Protein AF-A0A2U1F2E9-F1 (afdb_monomer)

Foldseek 3Di:
DDPDDQPQDDPDLQPPPPVLVVLVVQCVVLVKGWGWDFDDDPPDNGQTQEIEIAEEDDPRNLQSLLSVLLRNPPPPQEEREYEDQRYPYDDLSNLVSVLNSCPVVVVSNYAYEYPNHDPRRLVSNVVSCVPVPRYHYD

Mean predicted aligned error: 9.17 Å

pLDDT: mean 70.63, std 16.68, range [24.34, 94.06]

InterPro domains:
  IPR036513 STAS domain superfamily [G3DSA:3.30.750.24] (45-135)
  IPR036513 STAS domain superfamily [SSF52091] (51-126)

Structure (mmCIF, N/CA/C/O backbone):
data_AF-A0A2U1F2E9-F1
#
_entry.id   AF-A0A2U1F2E9-F1
#
loop_
_atom_site.group_PDB
_atom_site.id
_atom_site.type_symbol
_atom_site.label_atom_id
_atom_site.label_alt_id
_atom_site.label_comp_id
_atom_site.label_asym_id
_atom_site.label_entity_id
_atom_site.label_seq_id
_atom_site.pdbx_PDB_ins_code
_atom_site.Cartn_x
_atom_site.Cartn_y
_atom_site.Cartn_z
_atom_site.occupancy
_atom_site.B_iso_or_equiv
_atom_site.auth_seq_id
_atom_site.auth_comp_id
_atom_site.auth_asym_id
_atom_site.auth_atom_id
_atom_site.pdbx_PDB_model_num
ATOM 1 N N . MET A 1 1 ? -19.666 -19.975 3.452 1.00 27.92 1 MET A N 1
ATOM 2 C CA . MET A 1 1 ? -18.929 -18.914 4.170 1.00 27.92 1 MET A CA 1
ATOM 3 C C . MET A 1 1 ? -17.561 -19.482 4.501 1.00 27.92 1 MET A C 1
ATOM 5 O O . MET A 1 1 ? -17.455 -20.226 5.463 1.00 27.92 1 MET A O 1
ATOM 9 N N . HIS A 1 2 ? -16.558 -19.257 3.650 1.00 24.34 2 HIS A N 1
ATOM 10 C CA . HIS A 1 2 ? -15.190 -19.675 3.956 1.00 24.34 2 HIS A CA 1
ATOM 11 C C . HIS A 1 2 ? -14.495 -18.499 4.635 1.00 24.34 2 HIS A C 1
ATOM 13 O O . HIS A 1 2 ? -14.219 -17.488 3.991 1.00 24.34 2 HIS A O 1
ATOM 19 N N . ASN A 1 3 ? -14.298 -18.626 5.949 1.00 29.98 3 ASN A N 1
ATOM 20 C CA . ASN A 1 3 ? -13.304 -17.866 6.696 1.00 29.98 3 ASN A CA 1
ATOM 21 C C . ASN A 1 3 ? -11.951 -18.169 6.047 1.00 29.98 3 ASN A C 1
ATOM 23 O O . ASN A 1 3 ? -11.368 -19.212 6.315 1.00 29.98 3 ASN A O 1
ATOM 27 N N . GLY A 1 4 ? -11.527 -17.322 5.109 1.00 24.53 4 GLY A N 1
ATOM 28 C CA . GLY A 1 4 ? -10.184 -17.380 4.553 1.00 24.53 4 GLY A CA 1
ATOM 29 C C . GLY A 1 4 ? -9.217 -16.946 5.641 1.00 24.53 4 GLY A C 1
ATOM 30 O O . GLY A 1 4 ? -9.357 -15.843 6.170 1.00 24.53 4 GLY A O 1
ATOM 31 N N . ASP A 1 5 ? -8.308 -17.844 5.996 1.00 26.91 5 ASP A N 1
ATOM 32 C CA . ASP A 1 5 ? -7.316 -17.697 7.049 1.00 26.91 5 ASP A CA 1
ATOM 33 C C . ASP A 1 5 ? -6.672 -16.307 7.049 1.00 26.91 5 ASP A C 1
ATOM 35 O O . ASP A 1 5 ? -5.909 -15.928 6.157 1.00 26.91 5 ASP A O 1
ATOM 39 N N . ALA A 1 6 ? -6.980 -15.529 8.086 1.00 25.12 6 ALA A N 1
ATOM 40 C CA . ALA A 1 6 ? -6.186 -14.371 8.445 1.00 25.12 6 ALA A CA 1
ATOM 41 C C . ALA A 1 6 ? -4.892 -14.897 9.070 1.00 25.12 6 ALA A C 1
ATOM 43 O O . ALA A 1 6 ? -4.807 -15.095 10.281 1.00 25.12 6 ALA A O 1
ATOM 44 N N . LEU A 1 7 ? -3.890 -15.159 8.233 1.00 30.47 7 LEU A N 1
ATOM 45 C CA . LEU A 1 7 ? -2.534 -15.411 8.697 1.00 30.47 7 LEU A CA 1
ATOM 46 C C . LEU A 1 7 ? -2.024 -14.122 9.356 1.00 30.47 7 LEU A C 1
ATOM 48 O O . LEU A 1 7 ? -1.562 -13.205 8.684 1.00 30.47 7 LEU A O 1
ATOM 52 N N . ILE A 1 8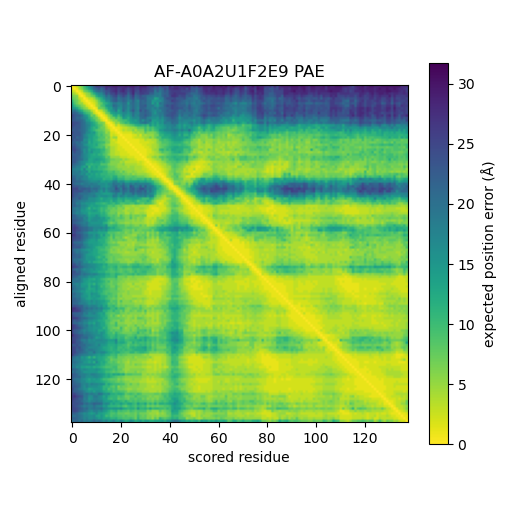 ? -2.153 -14.009 10.677 1.00 30.88 8 ILE A N 1
ATOM 53 C CA . ILE A 1 8 ? -1.459 -12.976 11.444 1.00 30.88 8 ILE A CA 1
ATOM 54 C C . ILE A 1 8 ? 0.027 -13.304 11.305 1.00 30.88 8 ILE A C 1
ATOM 56 O O . ILE A 1 8 ? 0.493 -14.292 11.865 1.00 30.88 8 ILE A O 1
ATOM 60 N N . VAL A 1 9 ? 0.762 -12.519 10.515 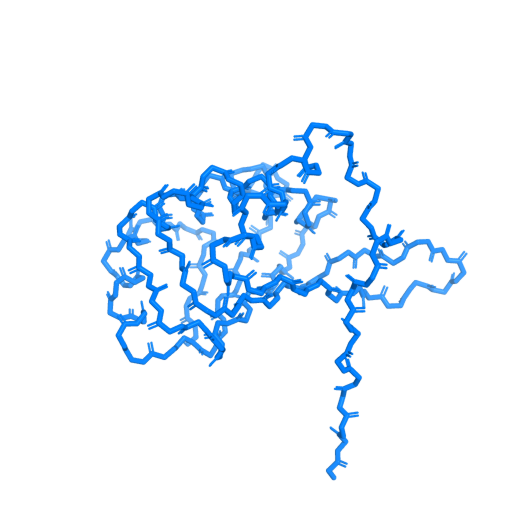1.00 33.16 9 VAL A N 1
ATOM 61 C CA . VAL A 1 9 ? 2.198 -12.736 10.297 1.00 33.16 9 VAL A CA 1
ATOM 62 C C . VAL A 1 9 ? 2.951 -12.409 11.590 1.00 33.16 9 VAL A C 1
ATOM 64 O O . VAL A 1 9 ? 3.352 -11.267 11.845 1.00 33.16 9 VAL A O 1
ATOM 67 N N . PHE A 1 10 ? 3.123 -13.432 12.423 1.00 36.06 10 PHE A N 1
ATOM 68 C CA . PHE A 1 10 ? 4.101 -13.475 13.499 1.00 36.06 10 PHE A CA 1
ATOM 69 C C . PHE A 1 10 ? 5.469 -13.750 12.876 1.00 36.06 10 PHE A C 1
ATOM 71 O O . PHE A 1 10 ? 5.655 -14.817 12.317 1.00 36.06 10 PHE A O 1
ATOM 78 N N . GLU A 1 11 ? 6.362 -12.756 12.939 1.00 35.78 11 GLU A N 1
ATOM 79 C CA . GLU A 1 11 ? 7.845 -12.776 12.891 1.00 35.78 11 GLU A CA 1
ATOM 80 C C . GLU A 1 11 ? 8.643 -13.750 11.983 1.00 35.78 11 GLU A C 1
ATOM 82 O O . GLU A 1 11 ? 9.867 -13.649 11.971 1.00 35.78 11 GLU A O 1
ATOM 87 N N . SER A 1 12 ? 8.040 -14.639 11.196 1.00 34.53 12 SER A N 1
ATOM 88 C CA . SER A 1 12 ? 8.741 -15.758 10.547 1.00 34.53 12 SER A CA 1
ATOM 89 C C . SER A 1 12 ? 8.694 -15.740 9.015 1.00 34.53 12 SER A C 1
ATOM 91 O O . SER A 1 12 ? 9.632 -16.226 8.393 1.00 34.53 12 SER A O 1
ATOM 93 N N . ASP A 1 13 ? 7.685 -15.116 8.397 1.00 39.53 13 ASP A N 1
ATOM 94 C CA . ASP A 1 13 ? 7.451 -15.224 6.936 1.00 39.53 13 ASP A CA 1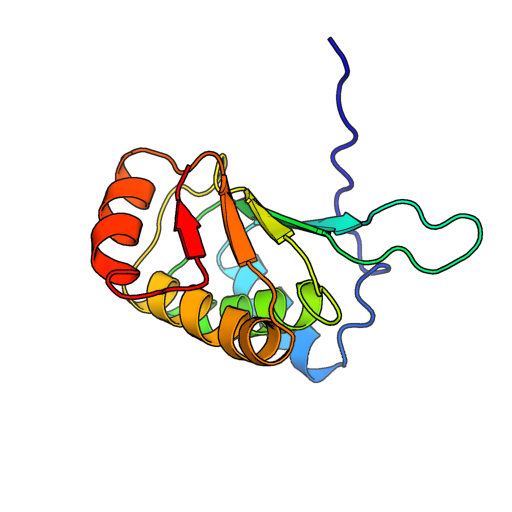
ATOM 95 C C . ASP A 1 13 ? 7.947 -14.043 6.116 1.00 39.53 13 ASP A C 1
ATOM 97 O O . ASP A 1 13 ? 7.607 -13.836 4.954 1.00 39.53 13 ASP A O 1
ATOM 101 N N . LEU A 1 14 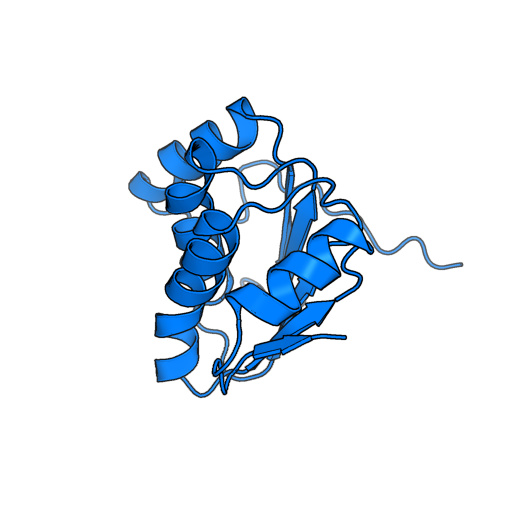? 8.768 -13.228 6.738 1.00 44.97 14 LEU A N 1
ATOM 102 C CA . LEU A 1 14 ? 9.362 -12.097 6.092 1.00 44.97 14 LEU A CA 1
ATOM 103 C C . LEU A 1 14 ? 10.821 -12.285 6.479 1.00 44.97 14 LEU A C 1
ATOM 105 O O . LEU A 1 14 ? 11.233 -11.958 7.590 1.00 44.97 14 LEU A O 1
ATOM 109 N N . ALA A 1 15 ? 11.614 -12.863 5.576 1.00 45.72 15 ALA A N 1
ATOM 110 C CA . ALA A 1 15 ? 13.066 -12.727 5.608 1.00 45.72 15 ALA A CA 1
ATOM 111 C C . ALA A 1 15 ? 13.413 -11.249 5.333 1.00 45.72 15 ALA A C 1
ATOM 113 O O . ALA A 1 15 ? 14.158 -10.913 4.417 1.00 45.72 15 ALA A O 1
ATOM 114 N N . VAL A 1 16 ? 12.787 -10.337 6.089 1.00 50.22 16 VAL A N 1
ATOM 115 C CA . VAL A 1 16 ? 13.060 -8.916 6.102 1.00 50.22 16 VAL A CA 1
ATOM 116 C C . VAL A 1 16 ? 14.494 -8.844 6.540 1.00 50.22 16 VAL A C 1
ATOM 118 O O . VAL A 1 16 ? 14.830 -9.117 7.694 1.00 50.22 16 VAL A O 1
ATOM 121 N N . ALA A 1 17 ? 15.346 -8.490 5.590 1.00 50.62 17 ALA A N 1
ATOM 122 C CA . ALA A 1 17 ? 16.691 -8.085 5.901 1.00 50.62 17 ALA A CA 1
ATOM 123 C C . ALA A 1 17 ? 16.638 -7.134 7.117 1.00 50.62 17 ALA A C 1
ATOM 125 O O . ALA A 1 17 ? 15.715 -6.320 7.198 1.00 50.62 17 ALA A O 1
ATOM 126 N N . PRO A 1 18 ? 17.577 -7.222 8.074 1.00 55.72 18 PRO A N 1
ATOM 127 C CA . PRO A 1 18 ? 17.480 -6.539 9.369 1.00 55.72 18 PRO A CA 1
ATOM 128 C C . PRO A 1 18 ? 17.112 -5.045 9.301 1.00 55.72 18 PRO A C 1
ATOM 130 O O . PRO A 1 18 ? 16.461 -4.523 10.202 1.00 55.72 18 PRO A O 1
ATOM 133 N N . HIS A 1 19 ? 17.463 -4.370 8.202 1.00 54.38 19 HIS A N 1
ATOM 134 C CA . HIS A 1 19 ? 17.122 -2.971 7.938 1.00 54.38 19 HIS A CA 1
ATOM 135 C C . HIS A 1 19 ? 15.620 -2.704 7.722 1.00 54.38 19 HIS A C 1
ATOM 137 O O . HIS A 1 19 ? 15.164 -1.593 7.968 1.00 54.38 19 HIS A O 1
ATOM 143 N N . VAL A 1 20 ? 14.837 -3.696 7.297 1.00 59.12 20 VAL A N 1
ATOM 144 C CA . VAL A 1 20 ? 13.387 -3.566 7.107 1.00 59.12 20 VAL A CA 1
ATOM 145 C C . VAL A 1 20 ? 12.619 -3.819 8.410 1.00 59.12 20 VAL A C 1
ATOM 147 O O . VAL A 1 20 ? 11.515 -3.306 8.574 1.00 59.12 20 VAL A O 1
ATOM 150 N N . ARG A 1 21 ? 13.205 -4.540 9.379 1.00 65.25 21 ARG A N 1
ATOM 151 C CA . ARG A 1 21 ? 12.564 -4.823 10.677 1.00 65.25 21 ARG A CA 1
ATOM 152 C C . ARG A 1 21 ? 12.275 -3.543 11.466 1.00 65.25 21 ARG A C 1
ATOM 154 O O . ARG A 1 21 ? 11.142 -3.338 11.876 1.00 65.25 21 ARG A O 1
ATOM 161 N N . SER A 1 22 ? 13.251 -2.633 11.538 1.00 66.44 22 SER A N 1
ATOM 162 C CA . SER A 1 22 ? 13.087 -1.306 12.160 1.00 66.44 22 SER A CA 1
ATOM 163 C C . SER A 1 22 ? 11.922 -0.511 11.547 1.00 66.44 22 SER A C 1
ATOM 165 O O . SER A 1 22 ? 11.116 0.092 12.251 1.00 66.44 22 SER A O 1
ATOM 167 N N . CYS A 1 23 ? 11.771 -0.584 10.224 1.00 65.56 23 CYS A N 1
ATOM 168 C CA . CYS A 1 23 ? 10.669 0.049 9.508 1.00 65.56 23 CYS A CA 1
ATOM 169 C C . CYS A 1 23 ? 9.308 -0.605 9.786 1.00 65.56 23 CYS A C 1
ATOM 171 O O . CYS A 1 23 ? 8.302 0.092 9.875 1.00 65.56 23 CYS A O 1
ATOM 173 N N . VAL A 1 24 ? 9.256 -1.932 9.916 1.00 67.31 24 VAL A N 1
ATOM 174 C CA . VAL A 1 24 ? 8.032 -2.649 10.305 1.00 67.31 24 VAL A CA 1
ATOM 175 C C . VAL A 1 24 ? 7.623 -2.268 11.728 1.00 67.31 24 VAL A C 1
ATOM 177 O O . VAL A 1 24 ? 6.443 -2.022 11.975 1.00 67.31 24 VAL A O 1
ATOM 180 N N . ASP A 1 25 ? 8.587 -2.169 12.640 1.00 71.25 25 ASP A N 1
ATOM 181 C CA . ASP A 1 25 ? 8.348 -1.812 14.037 1.00 71.25 25 ASP A CA 1
ATOM 182 C C . ASP A 1 25 ? 7.856 -0.365 14.179 1.00 71.25 25 ASP A C 1
ATOM 184 O O . ASP A 1 25 ? 6.903 -0.118 14.914 1.00 71.25 25 ASP A O 1
ATOM 188 N N . GLU A 1 26 ? 8.413 0.580 13.414 1.00 68.75 26 GLU A N 1
ATOM 189 C CA . GLU A 1 26 ? 7.929 1.969 13.344 1.00 68.75 26 GLU A CA 1
ATOM 190 C C . GLU A 1 26 ? 6.465 2.041 12.881 1.00 68.75 26 GLU A C 1
ATOM 192 O O . GLU A 1 26 ? 5.632 2.726 13.481 1.00 68.75 26 GLU A O 1
ATOM 197 N N . VAL A 1 27 ? 6.125 1.291 11.830 1.00 68.06 27 VAL A N 1
ATOM 198 C CA . VAL A 1 27 ? 4.768 1.261 11.272 1.00 68.06 27 VAL A CA 1
ATOM 199 C C . VAL A 1 27 ? 3.781 0.636 12.270 1.00 68.06 27 VAL A C 1
ATOM 201 O O . VAL A 1 27 ? 2.679 1.158 12.464 1.00 68.06 27 VAL A O 1
ATOM 204 N N . ARG A 1 28 ? 4.197 -0.424 12.974 1.00 69.12 28 ARG A N 1
ATOM 205 C CA . ARG A 1 28 ? 3.408 -1.073 14.034 1.00 69.12 28 ARG A CA 1
ATOM 206 C C . ARG A 1 28 ? 3.233 -0.190 15.267 1.00 69.12 28 ARG A C 1
ATOM 208 O O . ARG A 1 28 ? 2.128 -0.128 15.798 1.00 69.12 28 ARG A O 1
ATOM 215 N N . ALA A 1 29 ? 4.275 0.520 15.698 1.00 73.00 29 ALA A N 1
ATOM 216 C CA . ALA A 1 29 ? 4.216 1.442 16.834 1.00 73.00 29 ALA A CA 1
ATOM 217 C C . ALA A 1 29 ? 3.218 2.587 16.596 1.00 73.00 29 ALA A C 1
ATOM 219 O O . ALA A 1 29 ? 2.580 3.065 17.530 1.00 73.00 29 ALA A O 1
ATOM 220 N N . ALA A 1 30 ? 3.020 2.977 15.335 1.00 69.31 30 ALA A N 1
ATOM 221 C CA . ALA A 1 30 ? 1.993 3.931 14.924 1.00 69.31 30 ALA A CA 1
ATOM 222 C C . ALA A 1 30 ? 0.577 3.321 14.799 1.00 69.31 30 ALA A C 1
ATOM 224 O O . ALA A 1 30 ? -0.341 3.996 14.335 1.00 69.31 30 ALA A O 1
ATOM 225 N N . GLY A 1 31 ? 0.389 2.050 15.172 1.00 70.06 31 GLY A N 1
ATOM 226 C CA . GLY A 1 31 ? -0.897 1.348 15.126 1.00 70.06 31 GLY A CA 1
ATOM 227 C C . GLY A 1 31 ? -1.300 0.843 13.738 1.00 70.06 31 GLY A C 1
ATOM 228 O O . GLY A 1 31 ? -2.445 0.436 13.546 1.00 70.06 31 GLY A O 1
ATOM 229 N N . THR A 1 32 ? -0.391 0.861 12.757 1.00 76.44 32 THR A N 1
ATOM 230 C CA . THR A 1 32 ? -0.675 0.323 11.420 1.00 76.44 32 THR A CA 1
ATOM 231 C C . THR A 1 32 ? -0.495 -1.190 11.424 1.00 76.44 32 THR A C 1
ATOM 233 O O . THR A 1 32 ? 0.550 -1.714 11.813 1.00 76.44 32 THR A O 1
ATOM 236 N N . GLN A 1 33 ? -1.515 -1.900 10.957 1.00 74.56 33 GLN A N 1
ATOM 237 C CA . GLN A 1 33 ? -1.488 -3.350 10.816 1.00 74.56 33 GLN A CA 1
ATOM 238 C C . GLN A 1 33 ? -0.970 -3.720 9.426 1.00 74.56 33 GLN A C 1
ATOM 240 O O . GLN A 1 33 ? -1.414 -3.157 8.426 1.00 74.56 33 GLN A O 1
ATOM 245 N N . ILE A 1 34 ? -0.038 -4.671 9.374 1.00 73.75 34 ILE A N 1
ATOM 246 C CA . ILE A 1 34 ? 0.562 -5.189 8.141 1.00 73.75 34 ILE A CA 1
ATOM 247 C C . ILE A 1 34 ? 0.416 -6.706 8.170 1.00 73.75 34 ILE A C 1
ATOM 249 O O . ILE A 1 34 ? 0.971 -7.359 9.055 1.00 73.75 34 ILE A O 1
ATOM 253 N N . VAL A 1 35 ? -0.301 -7.256 7.193 1.00 75.81 35 VAL A N 1
ATOM 254 C CA . VAL A 1 35 ? -0.451 -8.704 7.009 1.00 75.81 35 VAL A CA 1
ATOM 255 C C . VAL A 1 35 ? -0.088 -9.067 5.576 1.00 75.81 35 VAL A C 1
ATOM 257 O O . VAL A 1 35 ? -0.617 -8.474 4.641 1.00 75.81 35 VAL A O 1
ATOM 260 N N . ILE A 1 36 ? 0.805 -10.037 5.391 1.00 73.38 36 ILE A N 1
ATOM 261 C CA . ILE A 1 36 ? 1.245 -10.509 4.073 1.00 73.38 36 ILE A CA 1
ATOM 262 C C . ILE A 1 36 ? 0.706 -11.922 3.860 1.00 73.38 36 ILE A C 1
ATOM 264 O O . ILE A 1 36 ? 0.918 -12.799 4.693 1.00 73.38 36 ILE A O 1
ATOM 268 N N . SER A 1 37 ? 0.012 -12.140 2.746 1.00 75.62 37 SER A N 1
ATOM 269 C CA . SER A 1 37 ? -0.453 -13.457 2.316 1.00 75.62 37 SER A CA 1
ATOM 270 C C . SER A 1 37 ? 0.433 -13.987 1.189 1.00 75.62 37 SER A C 1
ATOM 272 O O . SER A 1 37 ? 0.705 -13.292 0.202 1.00 75.62 37 SER A O 1
ATOM 274 N N . HIS A 1 38 ? 0.840 -15.245 1.330 1.00 71.44 38 HIS A N 1
ATOM 275 C CA . HIS A 1 38 ? 1.660 -15.968 0.364 1.00 71.44 38 HIS A CA 1
ATOM 276 C C . HIS A 1 38 ? 0.799 -16.912 -0.469 1.00 71.44 38 HIS A C 1
ATOM 278 O O . HIS A 1 38 ? -0.289 -17.316 -0.053 1.00 71.44 38 HIS A O 1
ATOM 284 N N . GLN A 1 39 ? 1.236 -17.187 -1.694 1.00 66.94 39 GLN A N 1
ATOM 285 C CA . GLN A 1 39 ? 0.608 -18.190 -2.537 1.00 66.94 39 GLN A CA 1
ATOM 286 C C . GLN A 1 39 ? 1.274 -19.502 -2.160 1.00 66.94 39 GLN A C 1
ATOM 288 O O . GLN A 1 39 ? 2.504 -19.551 -2.103 1.00 66.94 39 GLN A O 1
ATOM 293 N N . GLU A 1 40 ? 0.485 -20.533 -1.865 1.00 61.34 40 GLU A N 1
ATOM 294 C CA . GLU A 1 40 ? 1.042 -21.858 -1.612 1.00 61.34 40 GLU A CA 1
ATOM 295 C C . GLU A 1 40 ? 1.891 -22.270 -2.817 1.00 61.34 40 GLU A C 1
ATOM 297 O O . GLU A 1 40 ? 1.422 -22.288 -3.957 1.00 61.34 40 GLU A O 1
ATOM 302 N N . ALA A 1 41 ? 3.170 -22.528 -2.559 1.00 57.06 41 ALA A N 1
ATOM 303 C CA . ALA A 1 41 ? 4.055 -23.176 -3.505 1.00 57.06 41 ALA A CA 1
ATOM 304 C C . ALA A 1 41 ? 4.116 -24.650 -3.109 1.00 57.06 41 ALA A C 1
ATOM 306 O O . ALA A 1 41 ? 4.412 -24.948 -1.950 1.00 57.06 41 ALA A O 1
ATOM 307 N N . ASP A 1 42 ? 3.859 -25.558 -4.053 1.00 51.84 42 ASP A N 1
ATOM 308 C CA . ASP A 1 42 ? 4.055 -26.998 -3.863 1.00 51.84 42 ASP A CA 1
ATOM 309 C C . ASP A 1 42 ? 5.527 -27.267 -3.479 1.00 51.84 42 ASP A C 1
ATOM 311 O O . ASP A 1 42 ? 6.404 -27.393 -4.332 1.00 51.84 42 ASP A O 1
ATOM 315 N N . GLY A 1 43 ? 5.818 -27.302 -2.174 1.00 49.53 43 GLY A N 1
ATOM 316 C CA . GLY A 1 43 ? 7.120 -27.676 -1.614 1.00 49.53 43 GLY A CA 1
ATOM 317 C C . GLY A 1 43 ? 8.193 -26.579 -1.492 1.00 49.53 43 GLY A C 1
ATOM 318 O O . GLY A 1 43 ? 9.365 -26.929 -1.367 1.00 49.53 43 GLY A O 1
ATOM 319 N N . GLY A 1 44 ? 7.850 -25.281 -1.497 1.00 55.94 44 GLY A N 1
ATOM 320 C CA . GLY A 1 44 ? 8.825 -24.176 -1.368 1.00 55.94 44 GLY A CA 1
ATOM 321 C C . GLY A 1 44 ? 8.336 -22.964 -0.558 1.00 55.94 44 GLY A C 1
ATOM 322 O O . GLY A 1 44 ? 7.200 -22.939 -0.094 1.00 55.94 44 GLY A O 1
ATOM 323 N N . GLN A 1 45 ? 9.189 -21.938 -0.388 1.00 55.75 45 GLN A N 1
ATOM 324 C CA . GLN A 1 45 ? 8.752 -20.640 0.155 1.00 55.75 45 GLN A CA 1
ATOM 325 C C . GLN A 1 45 ? 7.749 -20.005 -0.821 1.00 55.75 45 GLN A C 1
ATOM 327 O O . GLN A 1 45 ? 8.087 -19.743 -1.976 1.00 55.75 45 GLN A O 1
ATOM 332 N N . GLY A 1 46 ? 6.513 -19.791 -0.366 1.00 58.75 46 GLY A N 1
ATOM 333 C CA . GLY A 1 46 ? 5.468 -19.159 -1.168 1.00 58.75 46 GLY A CA 1
ATOM 334 C C . GLY A 1 46 ? 5.840 -17.728 -1.562 1.00 58.75 46 GLY A C 1
ATOM 335 O O . GLY A 1 46 ? 6.444 -16.999 -0.777 1.00 58.75 46 GLY A O 1
ATOM 336 N N . VAL A 1 47 ? 5.468 -17.304 -2.772 1.00 63.97 47 VAL A N 1
ATOM 337 C CA . VAL A 1 47 ? 5.686 -15.918 -3.218 1.00 63.97 47 VAL A CA 1
ATOM 338 C C . VAL A 1 47 ? 4.583 -15.035 -2.625 1.00 63.97 47 VAL A C 1
ATOM 340 O O . VAL A 1 47 ? 3.401 -15.400 -2.713 1.00 63.97 47 VAL A O 1
ATOM 343 N N . PRO A 1 48 ? 4.912 -13.884 -2.012 1.00 68.81 48 PRO A N 1
ATOM 344 C CA . PRO A 1 48 ? 3.886 -12.983 -1.524 1.00 68.81 48 PRO A CA 1
ATOM 345 C C . PRO A 1 48 ? 3.103 -12.395 -2.702 1.00 68.81 48 PRO A C 1
ATOM 347 O O . PRO A 1 48 ? 3.669 -11.898 -3.673 1.00 68.81 48 PRO A O 1
ATOM 350 N N . TRP A 1 49 ? 1.775 -12.458 -2.624 1.00 77.31 49 TRP A N 1
ATOM 351 C CA . TRP A 1 49 ? 0.883 -11.986 -3.696 1.00 77.31 49 TRP A CA 1
ATOM 352 C C . TRP A 1 49 ? -0.161 -10.991 -3.205 1.00 77.31 49 TRP A C 1
ATOM 354 O O . TRP A 1 49 ? -0.814 -10.328 -4.019 1.00 77.31 49 TRP A O 1
ATOM 364 N N . ARG A 1 50 ? -0.349 -10.884 -1.884 1.00 83.06 50 ARG A N 1
ATOM 365 C CA . ARG A 1 50 ? -1.279 -9.934 -1.283 1.00 83.06 50 ARG A CA 1
ATOM 366 C C . ARG A 1 50 ? -0.721 -9.338 0.005 1.00 83.06 50 ARG A C 1
ATOM 368 O O . ARG A 1 50 ? -0.229 -10.054 0.870 1.00 83.06 50 ARG A O 1
ATOM 375 N N . LEU A 1 51 ? -0.866 -8.027 0.142 1.00 84.62 51 LEU A N 1
ATOM 376 C CA . LEU A 1 51 ? -0.621 -7.271 1.363 1.00 84.62 51 LEU A CA 1
ATOM 377 C C . LEU A 1 51 ? -1.936 -6.667 1.852 1.00 84.62 51 LEU A C 1
ATOM 379 O O . LEU A 1 51 ? -2.653 -6.052 1.069 1.00 84.62 51 LEU A O 1
ATOM 383 N N . HIS A 1 52 ? -2.223 -6.788 3.141 1.00 83.38 52 HIS A N 1
ATOM 384 C CA . HIS A 1 52 ? -3.330 -6.107 3.803 1.00 83.3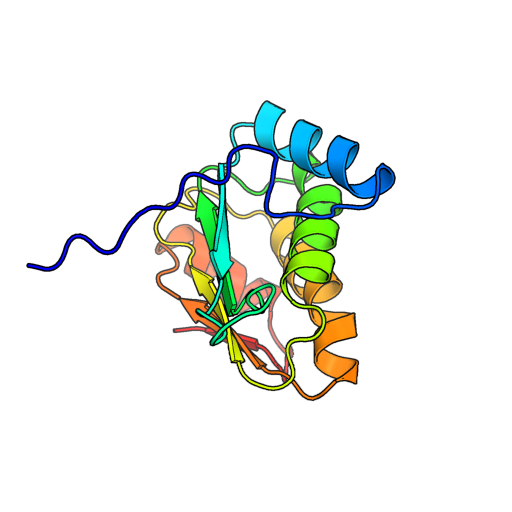8 52 HIS A CA 1
ATOM 385 C C . HIS A 1 52 ? -2.766 -5.017 4.705 1.00 83.38 52 HIS A C 1
ATOM 387 O O . HIS A 1 52 ? -1.880 -5.284 5.524 1.00 83.38 52 HIS A O 1
ATOM 393 N N . LEU A 1 53 ? -3.286 -3.800 4.557 1.00 81.94 53 LEU A N 1
ATOM 394 C CA . LEU A 1 53 ? -2.925 -2.662 5.397 1.00 81.94 53 LEU A CA 1
ATOM 395 C C . LEU A 1 53 ? -4.144 -2.190 6.190 1.00 81.94 53 LEU A C 1
ATOM 397 O O . LEU A 1 53 ? -5.197 -1.893 5.624 1.00 81.94 53 LEU A O 1
ATOM 401 N N . GLY A 1 54 ? -3.979 -2.111 7.508 1.00 81.12 54 GLY A N 1
ATOM 402 C CA . GLY A 1 54 ? -4.989 -1.625 8.445 1.00 81.12 54 GLY A CA 1
ATOM 403 C C . GLY A 1 54 ? -4.507 -0.434 9.270 1.00 81.12 54 GLY A C 1
ATOM 404 O O . GLY A 1 54 ? -3.305 -0.212 9.403 1.00 81.12 54 GLY A O 1
ATOM 405 N N . GLY A 1 55 ? -5.436 0.333 9.842 1.00 83.19 55 GLY A N 1
ATOM 406 C CA . GLY A 1 55 ? -5.114 1.499 10.672 1.00 83.19 55 GLY A CA 1
ATOM 407 C C . GLY A 1 55 ? -4.830 2.752 9.839 1.00 83.19 55 GLY A C 1
ATOM 408 O O . GLY A 1 55 ? -5.632 3.118 8.979 1.00 83.19 55 GLY A O 1
ATOM 409 N N . ALA A 1 56 ? -3.709 3.436 10.081 1.00 78.06 56 ALA A N 1
ATOM 410 C CA . ALA A 1 56 ? -3.426 4.741 9.478 1.00 78.06 56 ALA A CA 1
ATOM 411 C C . ALA A 1 56 ? -2.045 4.824 8.809 1.00 78.06 56 ALA A C 1
ATOM 413 O O . ALA A 1 56 ? -1.009 4.784 9.466 1.00 78.06 56 ALA A O 1
ATOM 414 N N . LEU A 1 57 ? -2.020 5.082 7.500 1.00 73.94 57 LEU A N 1
ATOM 415 C CA . LEU A 1 57 ? -0.792 5.414 6.774 1.00 73.94 57 LEU A CA 1
ATOM 416 C C . LEU A 1 57 ? -0.568 6.925 6.768 1.00 73.94 57 LEU A C 1
ATOM 418 O O . LEU A 1 57 ? -1.227 7.681 6.044 1.00 73.94 57 LEU A O 1
ATOM 422 N N . THR A 1 58 ? 0.386 7.367 7.583 1.00 67.19 58 THR A N 1
ATOM 423 C CA . THR A 1 58 ? 0.693 8.779 7.821 1.00 67.19 58 THR A CA 1
ATOM 424 C C . THR A 1 58 ? 2.069 9.155 7.269 1.00 67.19 58 THR A C 1
ATOM 426 O O . THR A 1 58 ? 2.768 8.348 6.659 1.00 67.19 58 THR A O 1
ATOM 429 N N . PHE A 1 59 ? 2.469 10.413 7.476 1.00 57.50 59 PHE A N 1
ATOM 430 C CA . PHE A 1 59 ? 3.824 10.880 7.179 1.00 57.50 59 PHE A CA 1
ATOM 431 C C . PHE A 1 59 ? 4.889 10.004 7.856 1.00 57.50 59 PHE A C 1
ATOM 433 O O . PHE A 1 59 ? 5.844 9.600 7.194 1.00 57.50 59 PHE A O 1
ATOM 440 N N . PHE A 1 60 ? 4.690 9.677 9.135 1.00 57.16 60 PHE A N 1
ATOM 441 C CA . PHE A 1 60 ? 5.669 8.963 9.955 1.00 57.16 60 PHE A CA 1
ATOM 442 C C . PHE A 1 60 ? 5.850 7.513 9.504 1.00 57.16 60 PHE A C 1
ATOM 444 O O . PHE A 1 60 ? 6.949 6.992 9.533 1.00 57.16 60 PHE A O 1
ATOM 451 N N . THR A 1 61 ? 4.802 6.883 8.973 1.00 66.81 61 THR A N 1
ATOM 452 C CA . THR A 1 61 ? 4.864 5.477 8.547 1.00 66.81 61 THR A CA 1
ATOM 453 C C . THR A 1 61 ? 5.222 5.299 7.069 1.00 66.81 61 THR A C 1
ATOM 455 O O . THR A 1 61 ? 5.374 4.172 6.602 1.00 66.81 61 THR A O 1
ATOM 458 N N . SER A 1 62 ? 5.365 6.393 6.310 1.00 68.00 62 SER A N 1
ATOM 459 C CA . SER A 1 62 ? 5.469 6.352 4.844 1.00 68.00 62 SER A CA 1
ATOM 460 C C . SER A 1 62 ? 6.730 5.643 4.333 1.00 68.00 62 SER A C 1
ATOM 462 O O . SER A 1 62 ? 6.636 4.806 3.437 1.00 68.00 62 SER A O 1
ATOM 464 N N . SER A 1 63 ? 7.896 5.906 4.925 1.00 67.31 63 SER A N 1
ATOM 465 C CA . SER A 1 63 ? 9.151 5.245 4.541 1.00 67.31 63 SER A CA 1
ATOM 466 C C . SER A 1 63 ? 9.112 3.744 4.825 1.00 67.31 63 SER A C 1
ATOM 468 O O . SER A 1 63 ? 9.487 2.944 3.966 1.00 67.31 63 SER A O 1
ATOM 470 N N . GLY A 1 64 ? 8.600 3.351 5.996 1.00 66.06 64 GLY A N 1
ATOM 471 C CA . GLY A 1 64 ? 8.502 1.943 6.359 1.00 66.06 64 GLY A CA 1
ATOM 472 C C . GLY A 1 64 ? 7.472 1.187 5.526 1.00 66.06 64 GLY A C 1
ATOM 473 O O . GLY A 1 64 ? 7.754 0.094 5.044 1.00 66.06 64 GLY A O 1
ATOM 474 N N . ALA A 1 65 ? 6.322 1.803 5.246 1.00 69.19 65 ALA A N 1
ATOM 475 C CA . ALA A 1 65 ? 5.313 1.230 4.363 1.00 69.19 65 ALA A CA 1
ATOM 476 C C . ALA A 1 65 ? 5.836 1.028 2.932 1.00 69.19 65 ALA A C 1
ATOM 478 O O . ALA A 1 65 ? 5.582 -0.015 2.333 1.00 69.19 65 ALA A O 1
ATOM 479 N N . ALA A 1 66 ? 6.602 1.987 2.394 1.00 70.62 66 ALA A N 1
ATOM 480 C CA . ALA A 1 66 ? 7.221 1.860 1.074 1.00 70.62 66 ALA A CA 1
ATOM 481 C C . ALA A 1 66 ? 8.190 0.673 1.012 1.00 70.62 66 ALA A C 1
ATOM 483 O O . ALA A 1 66 ? 8.193 -0.075 0.035 1.00 70.62 66 ALA A O 1
ATOM 484 N N . LEU A 1 67 ? 8.993 0.491 2.063 1.00 67.81 67 LEU A N 1
ATOM 485 C CA . LEU A 1 67 ? 9.961 -0.594 2.150 1.00 67.81 67 LEU A CA 1
ATOM 486 C C . LEU A 1 67 ? 9.275 -1.957 2.285 1.00 67.81 67 LEU A C 1
ATOM 488 O O . LEU A 1 67 ? 9.635 -2.885 1.571 1.00 67.81 67 LEU A O 1
ATOM 492 N N . VAL A 1 68 ? 8.239 -2.060 3.121 1.00 72.69 68 VAL A N 1
ATOM 493 C CA . VAL A 1 68 ? 7.432 -3.282 3.262 1.00 72.69 68 VAL A CA 1
ATOM 494 C C . VAL A 1 68 ? 6.765 -3.658 1.944 1.00 72.69 68 VAL A C 1
ATOM 496 O O . VAL A 1 68 ? 6.812 -4.818 1.548 1.00 72.69 68 VAL A O 1
ATOM 499 N N . LEU A 1 69 ? 6.186 -2.687 1.233 1.00 74.81 69 LEU A N 1
ATOM 500 C CA . LEU A 1 69 ? 5.605 -2.909 -0.092 1.00 74.81 69 LEU A CA 1
ATOM 501 C C . LEU A 1 69 ? 6.649 -3.378 -1.103 1.00 74.81 69 LEU A C 1
ATOM 503 O O . LEU A 1 69 ? 6.390 -4.323 -1.842 1.00 74.81 69 LEU A O 1
ATOM 507 N N . ALA A 1 70 ? 7.826 -2.749 -1.123 1.00 71.81 70 ALA A N 1
ATOM 508 C CA . ALA A 1 70 ? 8.909 -3.147 -2.014 1.00 71.81 70 ALA A CA 1
ATOM 509 C C . ALA A 1 70 ? 9.391 -4.574 -1.720 1.00 71.81 70 ALA A C 1
ATOM 511 O O . ALA A 1 70 ? 9.593 -5.341 -2.651 1.00 71.81 70 ALA A O 1
ATOM 512 N N . SER A 1 71 ? 9.542 -4.941 -0.444 1.00 70.44 71 SER A N 1
ATOM 513 C CA . SER A 1 71 ? 9.968 -6.285 -0.042 1.00 70.44 71 SER A CA 1
ATOM 514 C C . SER A 1 71 ? 8.901 -7.346 -0.297 1.00 70.44 71 SER A C 1
ATOM 516 O O . SER A 1 71 ? 9.232 -8.439 -0.730 1.00 70.44 71 SER A O 1
ATOM 518 N N . ALA A 1 72 ? 7.627 -7.041 -0.044 1.00 71.88 72 ALA A N 1
ATOM 519 C CA . ALA A 1 72 ? 6.541 -7.998 -0.244 1.00 71.88 72 ALA A CA 1
ATOM 520 C C . ALA A 1 72 ? 6.211 -8.214 -1.729 1.00 71.88 72 ALA A C 1
ATOM 522 O O . ALA A 1 72 ? 5.720 -9.271 -2.099 1.00 71.88 72 ALA A O 1
ATOM 523 N N . SER A 1 73 ? 6.459 -7.225 -2.589 1.00 70.94 73 SER A N 1
ATOM 5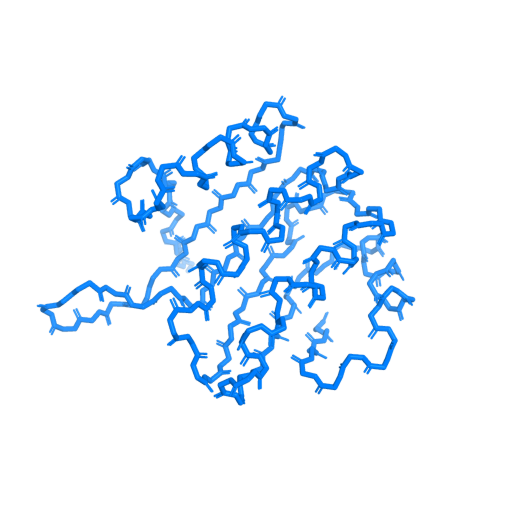24 C CA . SER A 1 73 ? 6.149 -7.321 -4.022 1.00 70.94 73 SER A CA 1
ATOM 525 C C . SER A 1 73 ? 7.302 -7.849 -4.883 1.00 70.94 73 SER A C 1
ATOM 527 O O . SER A 1 73 ? 7.149 -7.925 -6.100 1.00 70.94 73 SER A O 1
ATOM 529 N N . ASP A 1 74 ? 8.435 -8.238 -4.297 1.00 70.75 74 ASP A N 1
ATOM 530 C CA . ASP A 1 74 ? 9.614 -8.735 -5.017 1.00 70.75 74 ASP A CA 1
ATOM 531 C C . ASP A 1 74 ? 9.863 -10.225 -4.691 1.00 70.75 74 ASP A C 1
ATOM 533 O O . ASP A 1 74 ? 9.979 -10.555 -3.509 1.00 70.75 74 ASP A O 1
ATOM 537 N N . PRO A 1 75 ? 9.950 -11.151 -5.674 1.00 64.38 75 PRO A N 1
ATOM 538 C CA . PRO A 1 75 ? 9.825 -10.965 -7.122 1.00 64.38 75 PRO A CA 1
ATOM 539 C C . PRO A 1 75 ? 8.410 -11.291 -7.635 1.00 64.38 75 PRO A C 1
ATOM 541 O O . PRO A 1 75 ? 8.155 -12.382 -8.148 1.00 64.38 75 PRO A O 1
ATOM 544 N N . CYS A 1 76 ? 7.469 -10.347 -7.556 1.00 70.00 76 CYS A N 1
ATOM 545 C CA . CYS A 1 76 ? 6.163 -10.492 -8.201 1.00 70.00 76 CYS A CA 1
ATOM 546 C C . CYS A 1 76 ? 6.227 -9.971 -9.649 1.00 70.00 76 CYS A C 1
ATOM 548 O O . CYS A 1 76 ? 6.587 -8.820 -9.888 1.00 70.00 76 CYS A O 1
ATOM 550 N N . ARG A 1 77 ? 5.887 -10.821 -10.628 1.00 74.06 77 ARG A N 1
ATOM 551 C CA . ARG A 1 77 ? 5.908 -10.476 -12.068 1.00 74.06 77 ARG A CA 1
ATOM 552 C C . ARG A 1 77 ? 4.528 -1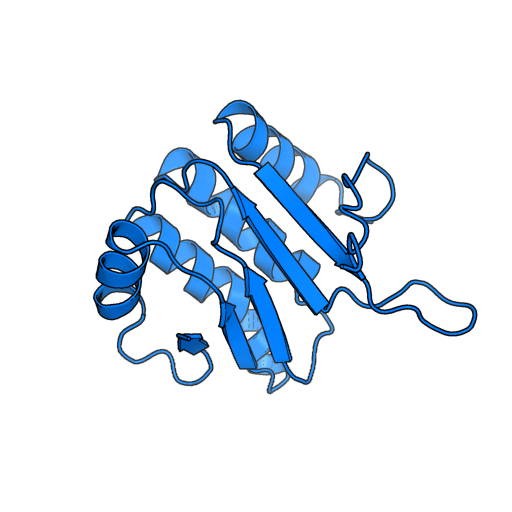0.194 -12.661 1.00 74.06 77 ARG A C 1
ATOM 554 O O . ARG A 1 77 ? 4.443 -9.590 -13.723 1.00 74.06 77 ARG A O 1
ATOM 561 N N . ASP A 1 78 ? 3.473 -10.604 -11.961 1.00 82.44 78 ASP A N 1
ATOM 562 C CA . ASP A 1 78 ? 2.092 -10.511 -12.433 1.00 82.44 78 ASP A CA 1
ATOM 563 C C . ASP A 1 78 ? 1.327 -9.433 -11.656 1.00 82.44 78 ASP A C 1
ATOM 565 O O . ASP A 1 78 ? 1.631 -8.246 -11.761 1.00 82.44 78 ASP A O 1
ATOM 569 N N . VAL A 1 79 ? 0.321 -9.818 -10.867 1.00 84.31 79 VAL A N 1
ATOM 570 C CA . VAL A 1 79 ? -0.513 -8.888 -10.104 1.00 84.31 79 VAL A CA 1
ATOM 571 C C . VAL A 1 79 ? -0.227 -9.029 -8.617 1.00 84.31 79 VAL A C 1
ATOM 573 O O . VAL A 1 79 ? -0.558 -10.052 -8.020 1.00 84.31 79 VAL A O 1
ATOM 576 N N . PHE A 1 80 ? 0.293 -7.968 -8.003 1.00 85.94 80 PHE A N 1
ATOM 577 C CA . PHE A 1 80 ? 0.385 -7.861 -6.551 1.00 85.94 80 PHE A CA 1
ATOM 578 C C . PHE A 1 80 ? -0.858 -7.148 -6.017 1.00 85.94 80 PHE A C 1
ATOM 580 O O . PHE A 1 80 ? -1.241 -6.091 -6.524 1.00 85.94 80 PHE A O 1
ATOM 587 N N . ARG A 1 81 ? -1.524 -7.715 -5.012 1.00 88.62 81 ARG A N 1
ATOM 588 C CA . ARG A 1 81 ? -2.777 -7.172 -4.472 1.00 88.62 81 ARG A CA 1
ATOM 589 C C . ARG A 1 81 ? -2.526 -6.417 -3.173 1.00 88.62 81 ARG A C 1
ATOM 591 O O . ARG A 1 81 ? -1.869 -6.925 -2.274 1.00 88.62 81 ARG A O 1
ATOM 598 N N . LEU A 1 82 ? -3.080 -5.220 -3.058 1.00 88.62 82 LEU A N 1
ATOM 599 C CA . LEU A 1 82 ? -3.041 -4.413 -1.847 1.00 88.62 82 LEU A CA 1
ATOM 600 C C . LEU A 1 82 ? -4.463 -4.211 -1.331 1.00 88.62 82 LEU A C 1
ATOM 602 O O . LEU A 1 82 ? -5.204 -3.405 -1.887 1.00 88.62 82 LEU A O 1
ATOM 606 N N . ASP A 1 83 ? -4.835 -4.934 -0.282 1.00 88.94 83 ASP A N 1
ATOM 607 C CA . ASP A 1 83 ? -6.133 -4.798 0.371 1.00 88.94 83 ASP A CA 1
ATOM 608 C C . ASP A 1 83 ? -6.095 -3.685 1.429 1.00 88.94 83 ASP A C 1
ATOM 610 O O . ASP A 1 83 ? -5.266 -3.690 2.345 1.00 88.94 83 ASP A O 1
ATOM 614 N N . LEU A 1 84 ? -6.995 -2.712 1.280 1.00 89.94 84 LEU A N 1
ATOM 615 C CA . LEU A 1 84 ? -7.129 -1.540 2.142 1.00 89.94 84 LEU A CA 1
ATOM 616 C C . LEU A 1 84 ? -8.459 -1.515 2.914 1.00 89.94 84 LEU A C 1
ATOM 618 O O . LEU A 1 84 ? -8.857 -0.456 3.406 1.00 89.94 84 LEU A O 1
ATOM 622 N N . ALA A 1 85 ? -9.155 -2.651 3.042 1.00 88.56 85 ALA A N 1
ATOM 623 C CA . ALA A 1 85 ? -10.447 -2.747 3.731 1.00 88.56 85 ALA A CA 1
ATOM 624 C C . ALA A 1 85 ? -10.404 -2.231 5.180 1.00 88.56 85 ALA A C 1
ATOM 626 O O . ALA A 1 85 ? -11.386 -1.672 5.688 1.00 88.56 85 ALA A O 1
ATOM 627 N N . LEU A 1 86 ? -9.259 -2.402 5.843 1.00 85.62 86 LEU A N 1
ATOM 628 C CA . LEU A 1 86 ? -9.022 -1.984 7.224 1.00 85.62 86 LEU A CA 1
ATOM 629 C C . LEU A 1 86 ? -8.250 -0.663 7.331 1.00 85.62 86 LEU A C 1
ATOM 631 O O . LEU A 1 86 ? -8.000 -0.203 8.444 1.00 85.62 86 LEU A O 1
ATOM 635 N N . LEU A 1 87 ? -7.872 -0.040 6.210 1.00 86.19 87 LEU A N 1
ATOM 636 C CA . LEU A 1 87 ? -7.162 1.234 6.227 1.00 86.19 87 LEU A CA 1
ATOM 637 C C . LEU A 1 87 ? -8.156 2.376 6.465 1.00 86.19 87 LEU A C 1
ATOM 639 O O . LEU A 1 87 ? -9.037 2.661 5.651 1.00 86.19 87 LEU A O 1
ATOM 643 N N . GLU A 1 88 ? -8.003 3.043 7.597 1.00 86.38 88 GLU A N 1
ATOM 644 C CA . GLU A 1 88 ? -8.876 4.116 8.064 1.00 86.38 88 GLU A CA 1
ATOM 645 C C . GLU A 1 88 ? -8.426 5.476 7.537 1.00 86.38 88 GLU A C 1
ATOM 647 O O . GLU A 1 88 ? -9.255 6.331 7.219 1.00 86.38 88 GLU A O 1
ATOM 652 N N . PHE A 1 89 ? -7.113 5.660 7.391 1.00 85.50 89 PHE A N 1
ATOM 653 C CA . PHE A 1 89 ? -6.523 6.918 6.961 1.00 85.50 89 PHE A CA 1
ATOM 654 C C . PHE A 1 89 ? -5.352 6.709 6.000 1.00 85.50 89 PHE A C 1
ATOM 656 O O . PHE A 1 89 ? -4.489 5.858 6.212 1.00 85.50 89 PHE A O 1
ATOM 663 N N . LEU A 1 90 ? -5.303 7.548 4.964 1.00 83.75 90 LEU A N 1
ATOM 664 C CA . LEU A 1 90 ? -4.194 7.635 4.024 1.00 83.75 90 LEU A CA 1
ATOM 665 C C . LEU A 1 90 ? -3.853 9.105 3.776 1.00 83.75 90 LEU A C 1
ATOM 667 O O . LEU A 1 90 ? -4.676 9.857 3.257 1.00 83.75 90 LEU A O 1
ATOM 671 N N . GLY A 1 91 ? -2.629 9.506 4.112 1.00 81.81 91 GLY A N 1
ATOM 672 C CA . GLY A 1 91 ? -2.100 10.824 3.759 1.00 81.81 91 GLY A CA 1
ATOM 673 C C . GLY A 1 91 ? -1.507 10.878 2.344 1.00 81.81 91 GLY A C 1
ATOM 674 O O . GLY A 1 91 ? -1.186 9.852 1.743 1.00 81.81 91 GLY A O 1
ATOM 675 N N . LEU A 1 92 ? -1.255 12.091 1.835 1.00 76.94 92 LEU A N 1
ATOM 676 C CA . LEU A 1 92 ? -0.595 12.302 0.533 1.00 76.94 92 LEU A CA 1
ATOM 677 C C . LEU A 1 92 ? 0.771 11.603 0.446 1.00 76.94 92 LEU A C 1
ATOM 679 O O . LEU A 1 92 ? 1.076 10.961 -0.555 1.00 76.94 92 LEU A O 1
ATOM 683 N N . ARG A 1 93 ? 1.569 11.646 1.521 1.00 76.81 93 ARG A N 1
ATOM 684 C CA . ARG A 1 93 ? 2.852 10.924 1.580 1.00 76.81 93 ARG A CA 1
ATOM 685 C C . ARG A 1 93 ? 2.699 9.405 1.641 1.00 76.81 93 ARG A C 1
ATOM 687 O O . ARG A 1 93 ? 3.595 8.694 1.204 1.00 76.81 93 ARG A O 1
ATOM 694 N N . GLY A 1 94 ? 1.559 8.909 2.119 1.00 74.75 94 GLY A N 1
ATOM 695 C CA . GLY A 1 94 ? 1.210 7.498 2.000 1.00 74.75 94 GLY A CA 1
ATOM 696 C C . GLY A 1 94 ? 1.057 7.091 0.533 1.00 74.75 94 GLY A C 1
ATOM 697 O O . GLY A 1 94 ? 1.579 6.058 0.140 1.00 74.75 94 GLY A O 1
ATOM 698 N N . CYS A 1 95 ? 0.459 7.937 -0.316 1.00 79.38 95 CYS A N 1
ATOM 699 C CA . CYS A 1 95 ? 0.416 7.680 -1.764 1.00 79.38 95 CYS A CA 1
ATOM 700 C C . CYS A 1 95 ? 1.820 7.647 -2.379 1.00 79.38 95 CYS A C 1
ATOM 702 O O . CYS A 1 95 ? 2.120 6.762 -3.174 1.00 79.38 95 CYS A O 1
ATOM 704 N N . THR A 1 96 ? 2.705 8.559 -1.967 1.00 78.31 96 THR A N 1
ATOM 705 C CA . THR A 1 96 ? 4.118 8.538 -2.370 1.00 78.31 96 THR A CA 1
ATOM 706 C C . THR A 1 96 ? 4.795 7.225 -1.970 1.00 78.31 96 THR A C 1
ATOM 708 O O . THR A 1 96 ? 5.494 6.633 -2.787 1.00 78.31 96 THR A O 1
ATOM 711 N N . ALA A 1 97 ? 4.535 6.716 -0.762 1.00 76.56 97 ALA A N 1
ATOM 712 C CA . ALA A 1 97 ? 5.037 5.418 -0.319 1.00 76.56 97 ALA A CA 1
ATOM 713 C C . ALA A 1 97 ? 4.532 4.254 -1.185 1.00 76.56 97 ALA A C 1
ATOM 715 O O . ALA A 1 97 ? 5.330 3.399 -1.566 1.00 76.56 97 ALA A O 1
ATOM 716 N N . LEU A 1 98 ? 3.245 4.255 -1.560 1.00 79.94 98 LEU A N 1
ATOM 717 C CA . LEU A 1 98 ? 2.684 3.264 -2.488 1.00 79.94 98 LEU A CA 1
ATOM 718 C C . LEU A 1 98 ? 3.393 3.302 -3.852 1.00 79.94 98 LEU A C 1
ATOM 720 O O . LEU A 1 98 ? 3.761 2.261 -4.395 1.00 79.94 98 LEU A O 1
ATOM 724 N N . LEU A 1 99 ? 3.635 4.499 -4.395 1.00 78.44 99 LEU A N 1
ATOM 725 C CA . LEU A 1 99 ? 4.336 4.677 -5.672 1.00 78.44 99 LEU A CA 1
ATOM 726 C C . LEU A 1 99 ? 5.804 4.237 -5.600 1.00 78.44 99 LEU A C 1
ATOM 728 O O . LEU A 1 99 ? 6.308 3.594 -6.518 1.00 78.44 99 LEU A O 1
ATOM 732 N N . HIS A 1 100 ? 6.503 4.560 -4.510 1.00 76.94 100 HIS A N 1
ATOM 733 C CA . HIS A 1 100 ? 7.893 4.144 -4.330 1.00 76.94 100 HIS A CA 1
ATOM 734 C C . HIS A 1 100 ? 8.022 2.635 -4.136 1.00 76.94 100 HIS A C 1
ATOM 736 O O . HIS A 1 100 ? 8.863 2.022 -4.793 1.00 76.94 100 HIS A O 1
ATOM 742 N N . GLY A 1 101 ? 7.169 2.035 -3.300 1.00 71.44 101 GLY A N 1
ATOM 743 C CA . GLY A 1 101 ? 7.155 0.592 -3.060 1.00 71.44 101 GLY A CA 1
ATOM 744 C C . GLY A 1 101 ? 6.876 -0.223 -4.325 1.00 71.44 101 GLY A C 1
ATOM 745 O O . GLY A 1 101 ? 7.408 -1.313 -4.488 1.00 71.44 101 GLY A O 1
ATOM 746 N N . THR A 1 102 ? 6.126 0.342 -5.274 1.00 72.94 102 THR A N 1
ATOM 747 C CA . THR A 1 102 ? 5.795 -0.309 -6.554 1.00 72.94 102 THR A CA 1
ATOM 748 C C . THR A 1 102 ? 6.773 -0.019 -7.691 1.00 72.94 102 THR A C 1
ATOM 750 O O . THR A 1 102 ? 6.622 -0.571 -8.783 1.00 72.94 102 THR A O 1
ATOM 753 N N . ARG A 1 103 ? 7.796 0.820 -7.477 1.00 74.25 103 ARG A N 1
ATOM 754 C CA . ARG A 1 103 ? 8.750 1.181 -8.537 1.00 74.25 103 ARG A CA 1
ATOM 755 C C . ARG A 1 103 ? 9.592 -0.011 -8.996 1.00 74.25 103 ARG A C 1
ATOM 757 O O . ARG A 1 103 ? 9.753 -0.179 -10.199 1.00 74.25 103 ARG A O 1
ATOM 764 N N . ARG A 1 104 ? 10.089 -0.834 -8.067 1.00 65.06 104 ARG A N 1
ATOM 765 C CA . ARG A 1 104 ? 10.857 -2.057 -8.389 1.00 65.06 104 ARG A CA 1
ATOM 766 C C . ARG A 1 104 ? 9.993 -3.102 -9.079 1.00 65.06 104 ARG A C 1
ATOM 768 O O . ARG A 1 104 ? 10.364 -3.671 -10.091 1.00 65.06 104 ARG A O 1
ATOM 775 N N . PHE A 1 105 ? 8.771 -3.254 -8.600 1.00 70.88 105 PHE A N 1
ATOM 776 C CA . PHE A 1 105 ? 7.779 -4.119 -9.213 1.00 70.88 105 PHE A CA 1
ATOM 777 C C . PHE A 1 105 ? 7.437 -3.716 -10.667 1.00 70.88 105 PHE A C 1
ATOM 779 O O . PHE A 1 105 ? 7.289 -4.574 -11.538 1.00 70.88 105 PHE A O 1
ATOM 786 N N . ARG A 1 106 ? 7.437 -2.410 -10.981 1.00 67.69 106 ARG A N 1
ATOM 787 C CA . ARG A 1 106 ? 7.339 -1.910 -12.365 1.00 67.69 106 ARG A CA 1
ATOM 788 C C . ARG A 1 106 ? 8.512 -2.357 -13.243 1.00 67.69 106 ARG A C 1
ATOM 790 O O . ARG A 1 106 ? 8.306 -2.621 -14.423 1.00 67.69 106 ARG A O 1
ATOM 797 N N . GLU A 1 107 ? 9.728 -2.420 -12.699 1.00 71.19 107 GLU A N 1
ATOM 798 C CA . GLU A 1 107 ? 10.922 -2.876 -13.436 1.00 71.19 107 GLU A CA 1
ATOM 799 C C . GLU A 1 107 ? 10.802 -4.353 -13.849 1.00 71.19 107 GLU A C 1
ATOM 801 O O . GLU A 1 107 ? 11.405 -4.762 -14.838 1.00 71.19 107 GLU A O 1
ATOM 806 N N . HIS A 1 108 ? 9.950 -5.123 -13.164 1.00 70.62 108 HIS A N 1
ATOM 807 C CA . HIS A 1 108 ? 9.640 -6.521 -13.472 1.00 70.62 108 HIS A CA 1
ATOM 808 C C . HIS A 1 108 ? 8.353 -6.725 -14.288 1.00 70.62 108 HIS A C 1
ATOM 810 O O . HIS A 1 108 ? 7.985 -7.867 -14.553 1.00 70.62 108 HIS A O 1
ATOM 816 N N . GLY A 1 109 ? 7.688 -5.645 -14.715 1.00 76.00 109 GLY A N 1
ATOM 817 C CA . GLY A 1 109 ? 6.478 -5.704 -15.543 1.00 76.00 109 GLY A CA 1
ATOM 818 C C . GLY A 1 109 ? 5.171 -5.957 -14.785 1.00 76.00 109 GLY A C 1
ATOM 819 O O . GLY A 1 109 ? 4.135 -6.128 -15.422 1.00 76.00 109 GLY A O 1
ATOM 820 N N . GLY A 1 110 ? 5.190 -5.947 -13.452 1.00 81.31 110 GLY A N 1
ATOM 821 C CA . GLY A 1 110 ? 4.007 -6.254 -12.656 1.00 81.31 110 GLY A CA 1
ATOM 822 C C . GLY A 1 110 ? 2.979 -5.110 -12.538 1.00 81.31 110 GLY A C 1
ATOM 823 O O . GLY A 1 110 ? 3.296 -3.924 -12.697 1.00 81.31 110 GLY A O 1
ATOM 824 N N . LEU A 1 111 ? 1.735 -5.466 -12.179 1.00 84.31 111 LEU A N 1
ATOM 825 C CA . LEU A 1 111 ? 0.597 -4.582 -11.862 1.00 84.31 111 LEU A CA 1
ATOM 826 C C . LEU A 1 111 ? 0.159 -4.599 -10.372 1.00 84.31 111 LEU A C 1
ATOM 828 O O . LEU A 1 111 ? -0.159 -5.647 -9.817 1.00 84.31 111 LEU A O 1
ATOM 832 N N . LEU A 1 112 ? 0.075 -3.431 -9.717 1.00 85.75 112 LEU A N 1
ATOM 833 C CA . LEU A 1 112 ? -0.456 -3.310 -8.354 1.00 85.75 112 LEU A CA 1
ATOM 834 C C . LEU A 1 112 ? -1.975 -3.168 -8.443 1.00 85.75 112 LEU A C 1
ATOM 836 O O . LEU A 1 112 ? -2.470 -2.200 -9.015 1.00 85.75 112 LEU A O 1
ATOM 840 N N . SER A 1 113 ? -2.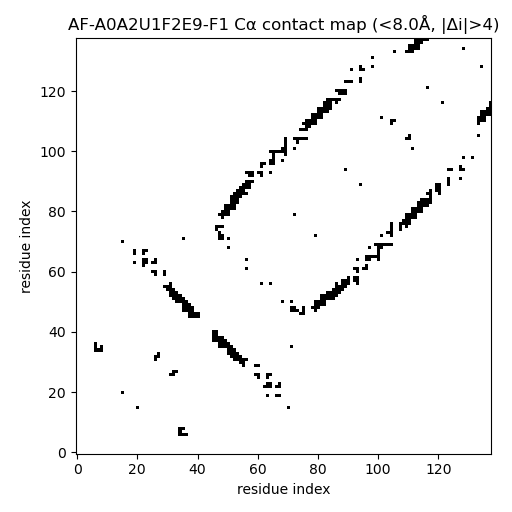726 -4.085 -7.843 1.00 89.69 113 SER A N 1
ATOM 841 C CA . SER A 1 113 ? -4.184 -3.999 -7.732 1.00 89.69 113 SER A CA 1
ATOM 842 C C . SER A 1 113 ? -4.567 -3.579 -6.317 1.00 89.69 113 SER A C 1
ATOM 844 O O . SER A 1 113 ? -4.427 -4.363 -5.384 1.00 89.69 113 SER A O 1
ATOM 846 N N . ILE A 1 114 ? -5.055 -2.352 -6.153 1.00 90.44 114 ILE A N 1
ATOM 847 C CA . ILE A 1 114 ? -5.576 -1.849 -4.882 1.00 90.44 114 ILE A CA 1
ATOM 848 C C . ILE A 1 114 ? -7.035 -2.281 -4.741 1.00 90.44 114 ILE A C 1
ATOM 850 O O . ILE A 1 114 ? -7.875 -1.936 -5.575 1.00 90.44 114 ILE A O 1
ATOM 854 N N . GLU A 1 115 ? -7.324 -3.022 -3.678 1.00 92.88 115 GLU A N 1
ATOM 855 C CA . GLU A 1 115 ? -8.606 -3.661 -3.399 1.00 92.88 115 GLU A CA 1
ATOM 856 C C . GLU A 1 115 ? -9.249 -3.050 -2.142 1.00 92.88 115 GLU A C 1
ATOM 858 O O . GLU A 1 115 ? -8.575 -2.625 -1.203 1.00 92.88 115 GLU A O 1
ATOM 863 N N . HIS A 1 116 ? -10.580 -2.959 -2.157 1.00 94.06 116 HIS A N 1
ATOM 864 C CA . HIS A 1 116 ? -11.418 -2.531 -1.028 1.00 94.06 116 HIS A CA 1
ATOM 865 C C . HIS A 1 116 ? -11.043 -1.205 -0.317 1.00 94.06 116 HIS A C 1
ATOM 867 O O . HIS A 1 116 ? -11.213 -1.107 0.900 1.00 94.06 116 HIS A O 1
ATOM 873 N N . PRO A 1 117 ? -10.609 -0.127 -1.006 1.00 90.81 117 PRO A N 1
ATOM 874 C CA . PRO A 1 117 ? -10.330 1.130 -0.321 1.00 90.81 117 PRO A CA 1
ATOM 875 C C . PRO A 1 117 ? -11.624 1.759 0.210 1.00 90.81 117 PRO A C 1
ATOM 877 O O . PRO A 1 117 ? -12.570 2.011 -0.550 1.00 90.81 117 PRO A O 1
ATOM 880 N N . ARG A 1 118 ? -11.640 2.093 1.506 1.00 89.88 118 ARG A N 1
ATOM 881 C CA . ARG A 1 118 ? -12.721 2.878 2.125 1.00 89.88 118 ARG A CA 1
ATOM 882 C C . ARG A 1 118 ? -12.871 4.240 1.443 1.00 89.88 118 ARG A C 1
ATOM 884 O O . ARG A 1 118 ? -11.899 4.795 0.938 1.00 89.88 118 ARG A O 1
ATOM 891 N N . THR A 1 119 ? -14.070 4.827 1.461 1.00 90.25 119 THR A N 1
ATOM 892 C CA . THR A 1 119 ? -14.381 6.081 0.739 1.00 90.25 119 THR A CA 1
ATOM 893 C C . THR A 1 119 ? -13.367 7.220 0.953 1.00 90.25 119 THR A C 1
ATOM 895 O O . THR A 1 119 ? -12.950 7.807 -0.050 1.00 90.25 119 THR A O 1
ATOM 898 N N . PRO A 1 120 ? -12.918 7.542 2.186 1.00 87.75 120 PRO A N 1
ATOM 899 C CA . PRO A 1 120 ? -11.923 8.599 2.397 1.00 87.75 120 PRO A CA 1
ATOM 900 C C . PRO A 1 120 ? -10.572 8.268 1.749 1.00 87.75 120 PRO A C 1
ATOM 902 O O . PRO A 1 120 ? -10.014 9.088 1.023 1.00 87.75 120 PRO A O 1
ATOM 905 N N . VAL A 1 121 ? -10.098 7.034 1.927 1.00 88.56 121 VAL A N 1
ATOM 906 C CA . VAL A 1 121 ? -8.855 6.520 1.335 1.00 88.56 121 VAL A CA 1
ATOM 907 C C . VAL A 1 121 ? -8.941 6.508 -0.193 1.00 88.56 121 VAL A C 1
ATOM 909 O O . VAL A 1 121 ? -8.045 7.006 -0.868 1.00 88.56 121 VAL A O 1
ATOM 912 N N . ARG A 1 122 ? -10.056 6.027 -0.756 1.00 90.81 122 ARG A N 1
ATOM 913 C CA . ARG A 1 122 ? -10.314 5.983 -2.203 1.00 90.81 122 ARG A CA 1
ATOM 914 C C . ARG A 1 122 ? -10.212 7.369 -2.840 1.00 90.81 122 ARG A C 1
ATOM 916 O O . ARG A 1 122 ? -9.665 7.490 -3.934 1.00 90.81 122 ARG A O 1
ATOM 923 N N . ARG A 1 123 ? -10.718 8.415 -2.174 1.00 90.00 123 ARG A N 1
ATOM 924 C CA . ARG A 1 123 ? -10.591 9.803 -2.654 1.00 90.00 123 ARG A CA 1
ATOM 925 C C . ARG A 1 123 ? -9.128 10.223 -2.735 1.00 90.00 123 ARG A C 1
ATOM 927 O O . ARG A 1 123 ? -8.705 10.705 -3.778 1.00 90.00 123 ARG A O 1
ATOM 934 N N . VAL A 1 124 ? -8.354 9.986 -1.678 1.00 88.50 124 VAL A N 1
ATOM 935 C CA . VAL A 1 124 ? -6.928 10.340 -1.652 1.00 88.50 124 VAL A CA 1
ATOM 936 C C . VAL A 1 124 ? -6.153 9.572 -2.723 1.00 88.50 124 VAL A C 1
ATOM 938 O O . VAL A 1 124 ? -5.399 10.188 -3.466 1.00 88.50 124 VAL A O 1
ATOM 941 N N . LEU A 1 125 ? -6.399 8.269 -2.886 1.00 88.06 125 LEU A N 1
ATOM 942 C CA . LEU A 1 125 ? -5.755 7.441 -3.915 1.00 88.06 125 LEU A CA 1
ATOM 943 C C . LEU A 1 125 ? -6.022 7.946 -5.334 1.00 88.06 125 LEU A C 1
ATOM 945 O O . LEU A 1 125 ? -5.097 8.026 -6.138 1.00 88.06 125 LEU A O 1
ATOM 949 N N . ARG A 1 126 ? -7.268 8.329 -5.641 1.00 88.38 126 ARG A N 1
ATOM 950 C CA . ARG A 1 126 ? -7.632 8.861 -6.965 1.00 88.38 126 ARG A CA 1
ATOM 951 C C . ARG A 1 126 ? -6.846 10.110 -7.341 1.00 88.38 126 ARG A C 1
ATOM 953 O O . ARG A 1 126 ? -6.602 10.305 -8.522 1.00 88.38 126 ARG A O 1
ATOM 960 N N . HIS A 1 127 ? -6.469 10.934 -6.366 1.00 85.50 127 HIS A N 1
ATOM 961 C CA . HIS A 1 127 ? -5.661 12.132 -6.597 1.00 85.50 127 HIS A CA 1
ATOM 962 C C . HIS A 1 127 ? -4.157 11.855 -6.491 1.00 85.50 127 HIS A C 1
ATOM 964 O O . HIS A 1 127 ? -3.376 12.385 -7.273 1.00 85.50 127 HIS A O 1
ATOM 970 N N . GLY A 1 128 ? -3.745 11.022 -5.536 1.00 82.56 128 GLY A N 1
ATOM 971 C CA . GLY A 1 128 ? -2.341 10.748 -5.238 1.00 82.56 128 GLY A CA 1
ATOM 972 C C . GLY A 1 128 ? -1.667 9.761 -6.190 1.00 82.56 128 GLY A C 1
ATOM 973 O O . GLY A 1 128 ? -0.442 9.716 -6.223 1.00 82.56 128 GLY A O 1
ATOM 974 N N . LEU A 1 129 ? -2.440 8.984 -6.957 1.00 80.75 129 LEU A N 1
ATOM 975 C CA . LEU A 1 129 ? -1.939 7.989 -7.915 1.00 80.75 129 LEU A CA 1
ATOM 976 C C . LEU A 1 129 ? -2.251 8.347 -9.376 1.00 80.75 129 LEU A C 1
ATOM 978 O O . LEU A 1 129 ? -2.156 7.496 -10.261 1.00 80.75 129 LEU A O 1
ATOM 982 N N . VAL A 1 130 ? -2.636 9.597 -9.650 1.00 78.69 130 VAL A N 1
ATOM 983 C CA . VAL A 1 130 ? -2.855 10.065 -11.026 1.00 78.69 130 VAL A CA 1
ATOM 984 C C . VAL A 1 130 ? -1.575 9.857 -11.841 1.00 78.69 130 VAL A C 1
ATOM 986 O O . VAL A 1 130 ? -0.498 10.284 -11.435 1.00 78.69 130 VAL A O 1
ATOM 989 N N . GLY A 1 131 ? -1.695 9.192 -12.993 1.00 75.44 131 GLY A N 1
ATOM 990 C CA . GLY A 1 131 ? -0.563 8.897 -13.881 1.00 75.44 131 GLY A CA 1
ATOM 991 C C . GLY A 1 131 ? 0.234 7.635 -13.526 1.00 75.44 131 GLY A C 1
ATOM 992 O O . GLY A 1 131 ? 1.194 7.311 -14.219 1.00 75.44 131 GLY A O 1
ATOM 993 N N . ALA A 1 132 ? -0.153 6.884 -12.490 1.00 80.00 132 ALA A N 1
ATOM 994 C CA . ALA A 1 132 ? 0.474 5.603 -12.176 1.00 80.00 132 ALA A CA 1
ATOM 995 C C . ALA A 1 132 ? -0.019 4.499 -13.132 1.00 80.00 132 ALA A C 1
ATOM 997 O O . ALA A 1 132 ? -1.076 3.908 -12.934 1.00 80.00 132 ALA A O 1
ATOM 998 N N . HIS A 1 133 ? 0.749 4.215 -14.186 1.00 78.06 133 HIS A N 1
ATOM 999 C CA . HIS A 1 133 ? 0.351 3.276 -15.248 1.00 78.06 133 HIS A CA 1
ATOM 1000 C C . HIS A 1 133 ? 0.305 1.799 -14.824 1.00 78.06 133 HIS A C 1
ATOM 1002 O O . HIS A 1 133 ? -0.355 0.996 -15.474 1.00 78.06 133 HIS A O 1
ATOM 1008 N N . ASN A 1 134 ? 0.997 1.436 -13.744 1.00 77.75 134 ASN A N 1
ATOM 1009 C CA . ASN A 1 134 ? 1.067 0.076 -13.205 1.00 77.75 134 ASN A CA 1
ATOM 1010 C C . ASN A 1 134 ? 0.256 -0.085 -11.911 1.00 77.75 134 ASN A C 1
ATOM 1012 O O . ASN A 1 134 ? 0.512 -1.008 -11.137 1.00 77.75 134 ASN A O 1
ATOM 1016 N N . VAL A 1 135 ? -0.701 0.810 -11.655 1.00 83.81 135 VAL A N 1
ATOM 1017 C CA . VAL A 1 135 ? -1.583 0.729 -10.491 1.00 83.81 135 VAL A CA 1
ATOM 1018 C C . VAL A 1 135 ? -3.035 0.741 -10.945 1.00 83.81 135 VAL A C 1
ATOM 1020 O O . VAL A 1 135 ? -3.485 1.646 -11.643 1.00 83.81 135 VAL A O 1
ATOM 1023 N N . ARG A 1 136 ? -3.791 -0.267 -10.516 1.00 86.12 136 ARG A N 1
ATOM 1024 C CA . ARG A 1 136 ? -5.228 -0.389 -10.737 1.00 86.12 136 ARG A CA 1
ATOM 1025 C C . ARG A 1 136 ? -5.962 -0.185 -9.419 1.00 86.12 136 ARG A C 1
ATOM 1027 O O . ARG A 1 136 ? -5.647 -0.840 -8.433 1.00 86.12 136 ARG A O 1
ATOM 1034 N N . LEU A 1 137 ? -6.963 0.690 -9.418 1.00 85.06 137 LEU A N 1
ATOM 1035 C CA . LEU A 1 137 ? -7.830 0.951 -8.269 1.00 85.06 137 LEU A CA 1
ATOM 1036 C C . LEU A 1 137 ? -9.206 0.307 -8.498 1.00 85.06 137 LEU A C 1
ATOM 1038 O O . LEU A 1 137 ? -9.920 0.741 -9.404 1.00 85.06 137 LEU A O 1
ATOM 1042 N N . GLY A 1 138 ? -9.558 -0.712 -7.704 1.00 76.31 138 GLY A N 1
ATOM 1043 C CA . GLY A 1 138 ? -10.906 -1.309 -7.649 1.00 76.31 138 GLY A CA 1
ATOM 1044 C C . GLY A 1 138 ? -11.880 -0.510 -6.784 1.00 76.31 138 GLY A C 1
ATOM 1045 O O . GLY A 1 138 ? -11.437 0.224 -5.876 1.00 76.31 138 GLY A O 1
#

Radius of gyration: 14.07 Å; Cα contacts (8 Å, |Δi|>4): 257; chains: 1; bounding box: 36×40×32 Å

Nearest PDB structures (foldseek):
  6m36-assembly1_H  TM=8.316E-01  e=1.213E-04  Bacillus subtilis subsp. subtilis str. 168
  1til-assembly1_B  TM=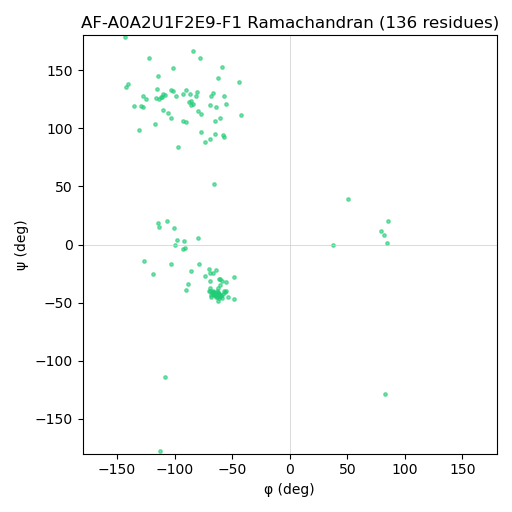8.134E-01  e=1.998E-04  Geobacillus stearothermophilus
  1th8-assembly1_B  TM=7.400E-01  e=1.213E-04  Geobacillus stearothermophilus
  6jhk-assembly1_A  TM=6.714E-01  e=4.000E-03  Bacillus subtilis
  3zxn-assembly1_A  TM=6.242E-01  e=1.028E-01  Moorella thermoacetica ATCC 39073

Secondary structure (DSSP, 8-state):
----------SSS----HHHHHHHHHHHHTT-EEEEEEPPPTTSPPPEEEEEEEEEE-TTTHHHHHHHHHHHTTT--SEEEEEEEEEEEE-HHHHHHHHHHTHHHHHTT-EEEEE---HHHHHHHHHHTTT-TTEEE-

Solvent-accessible surface area (backbone atoms only — not comparable to full-atom values): 7426 Å² total; per-residue (Å²): 137,80,86,72,80,80,58,74,67,67,93,70,91,58,91,54,55,76,79,48,47,61,28,52,50,52,24,43,74,65,57,25,44,74,31,66,43,60,44,91,41,98,90,55,87,43,57,46,40,35,39,38,39,26,34,48,40,33,74,88,29,14,69,27,51,13,49,52,42,35,58,47,36,57,93,37,53,54,68,38,35,38,36,23,71,54,30,72,41,56,37,72,50,25,35,50,16,54,55,56,14,44,49,64,27,47,79,54,66,17,34,39,37,37,34,56,51,36,73,73,33,41,54,44,47,65,65,53,48,66,88,45,88,49,56,44,83,98

Organism: NCBI:txid663609

Sequence (138 aa):
MHNGDALIVFESDLAVAPHVRSCVDEVRAAGTQIVISHQEADGGQGVPWRLHLGGALTFFTSSGAALVLASASDPCRDVFRLDLALLEFLGLRGCTALLHGTRRFREHGGLLSIEHPRTPVRRVLRHGLVGAHNVRLG